Protein AF-A0A933QZ10-F1 (afdb_monomer_lite)

Foldseek 3Di:
DDDCVVCPVVDDPVLVVCCVPCVVVLVCLCVVVDDDDDPVSVVLNCCNVVVDDDPDPSNVSVVVVVVVVVVVVVVVVVVVVVVVVVVVVVVVVVVVVVVVVVCCVPVVVVVVVVVVVLVVLQVVLVVVVVVCVVVVPDPPPPDDDQQQADPPPRDGDPPQADSNPRGHDRD

pLDDT: mean 82.07, std 13.73, range [42.19, 97.25]

Secondary structure (DSSP, 8-state):
---GGGGTTTS-HHHHHHHHHHHHHHHHHHTTSS---SHHHHHHHHHHHHT----SHHHHHHHHHHHHHHHHHHHHHHHHHHHHHHHHHHHHHHHHHHHHHHHHHHHHHHHHHHHHHHHHHHHHHHHHHHHHHHTT-----SSPPTTSB-TTT--B-BTTB-TTT--BS--

Radius of gyration: 43.16 Å; chains: 1; bounding box: 77×36×100 Å

Sequence (171 aa):
MRDLSEFDLYLSEEGQQFLARWSIKLVGLYHGSMAPKGANEKHFVDVFNKGEEPQGKSEIFWFNIIAINQLIEKCASLEAAIENELAVKKGLVGRINNLEREITMRVHPLEEEVKKLKNTLQGCWAKIDKYEKELGVENPASGSKPGDTCPICKGTGGMGNCSRCDGKGYL

Structure (mmCIF, N/CA/C/O backbone):
data_AF-A0A933QZ10-F1
#
_entry.id   AF-A0A933QZ10-F1
#
loop_
_atom_site.group_PDB
_atom_site.id
_atom_site.type_symbol
_atom_site.label_atom_id
_atom_site.label_alt_id
_atom_site.label_comp_id
_atom_site.label_asym_id
_atom_site.label_entity_id
_atom_site.label_seq_id
_atom_site.pdbx_PDB_ins_code
_atom_site.Cartn_x
_atom_site.Cartn_y
_atom_site.Cartn_z
_atom_site.occupancy
_atom_site.B_iso_or_equiv
_atom_site.auth_seq_id
_atom_site.auth_comp_id
_atom_site.auth_asym_id
_atom_site.auth_atom_id
_atom_site.pdbx_PDB_model_num
ATOM 1 N N . MET A 1 1 ? -17.921 -11.981 23.558 1.00 46.47 1 MET A N 1
ATOM 2 C CA . MET A 1 1 ? -17.623 -10.845 24.453 1.00 46.47 1 MET A CA 1
ATOM 3 C C . MET A 1 1 ? -16.112 -10.685 24.404 1.00 46.47 1 MET A C 1
ATOM 5 O O . MET A 1 1 ? -15.450 -11.682 24.666 1.00 46.47 1 MET A O 1
ATOM 9 N N . ARG A 1 2 ? -15.583 -9.552 23.908 1.00 53.75 2 ARG A N 1
ATOM 10 C CA . ARG A 1 2 ? -14.125 -9.315 23.889 1.00 53.75 2 ARG A CA 1
ATOM 11 C C . ARG A 1 2 ? -13.600 -9.322 25.324 1.00 53.75 2 ARG A C 1
ATOM 13 O O . ARG A 1 2 ? -14.342 -8.951 26.234 1.00 53.75 2 ARG A O 1
ATOM 20 N N . ASP A 1 3 ? -12.369 -9.785 25.499 1.00 60.56 3 ASP A N 1
ATOM 21 C CA . ASP A 1 3 ? -11.703 -9.748 26.793 1.00 60.56 3 ASP A CA 1
ATOM 22 C C . ASP A 1 3 ? -11.517 -8.284 27.212 1.00 60.56 3 ASP A C 1
ATOM 24 O O . ASP A 1 3 ? -10.974 -7.475 26.463 1.00 60.56 3 ASP A O 1
ATOM 28 N N . LEU A 1 4 ? -12.034 -7.928 28.386 1.00 60.47 4 LEU A N 1
ATOM 29 C CA . LEU A 1 4 ? -11.926 -6.570 28.908 1.00 60.47 4 LEU A CA 1
ATOM 30 C C . LEU A 1 4 ? -10.528 -6.287 29.489 1.00 60.47 4 LEU A C 1
ATOM 32 O O . LEU A 1 4 ? -10.245 -5.137 29.813 1.00 60.47 4 LEU A O 1
ATOM 36 N N . SER A 1 5 ? -9.650 -7.294 29.576 1.00 63.19 5 SER A N 1
ATOM 37 C CA . SER A 1 5 ? -8.247 -7.127 29.982 1.00 63.19 5 SER A CA 1
ATOM 38 C C . SER A 1 5 ? -7.442 -6.237 29.022 1.00 63.19 5 SER A C 1
ATOM 40 O O . SER A 1 5 ? -6.509 -5.555 29.438 1.00 63.19 5 SER A O 1
ATOM 42 N N . GLU A 1 6 ? -7.840 -6.147 27.746 1.00 63.28 6 GLU A N 1
ATOM 43 C CA . GLU A 1 6 ? -7.193 -5.274 26.751 1.00 63.28 6 GLU A CA 1
ATOM 44 C C . GLU A 1 6 ? -7.347 -3.777 27.084 1.00 63.28 6 GLU A C 1
ATOM 46 O O . GLU A 1 6 ? -6.581 -2.948 26.593 1.00 63.28 6 GLU A O 1
ATOM 51 N N . PHE A 1 7 ? -8.300 -3.417 27.953 1.00 62.88 7 PHE A N 1
ATOM 52 C CA . PHE A 1 7 ? -8.521 -2.039 28.402 1.00 62.88 7 PHE A CA 1
ATOM 53 C C . PHE A 1 7 ? -7.625 -1.629 29.562 1.00 62.88 7 PHE A C 1
ATOM 55 O O . PHE A 1 7 ? -7.505 -0.431 29.823 1.00 62.88 7 PHE A O 1
ATOM 62 N N . ASP A 1 8 ? -6.986 -2.582 30.246 1.00 64.88 8 ASP A N 1
ATOM 63 C CA . ASP A 1 8 ? -6.183 -2.289 31.432 1.00 64.88 8 ASP A CA 1
ATOM 64 C C . ASP A 1 8 ? -5.032 -1.330 31.096 1.00 64.88 8 ASP A C 1
ATOM 66 O O . ASP A 1 8 ? -4.704 -0.451 31.886 1.00 64.88 8 ASP A O 1
ATOM 70 N N . LEU A 1 9 ? -4.482 -1.393 29.880 1.00 65.62 9 LEU A N 1
ATOM 71 C CA . LEU A 1 9 ? -3.428 -0.477 29.425 1.00 65.62 9 LEU A CA 1
ATOM 72 C C . LEU A 1 9 ? -3.916 0.955 29.138 1.00 65.62 9 LEU A C 1
ATOM 74 O O . LEU A 1 9 ? -3.095 1.867 29.045 1.00 65.62 9 LEU A O 1
ATOM 78 N N . TYR A 1 10 ? -5.226 1.163 28.983 1.00 66.69 10 TYR A N 1
ATOM 79 C CA . TYR A 1 10 ? -5.819 2.427 28.526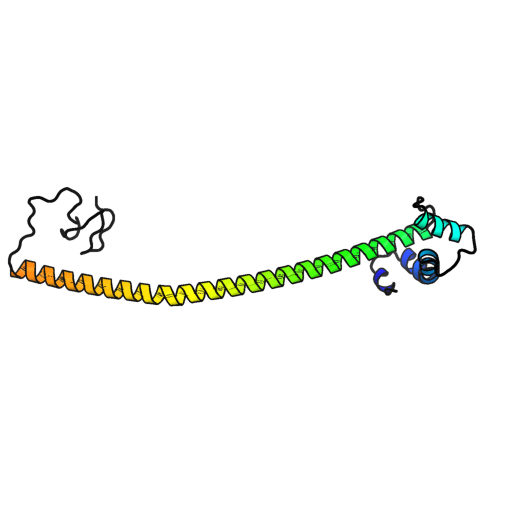 1.00 66.69 10 TYR A CA 1
ATOM 80 C C . TYR A 1 10 ? -6.683 3.121 29.585 1.00 66.69 10 TYR A C 1
ATOM 82 O O . TYR A 1 10 ? -7.175 4.227 29.354 1.00 66.69 10 TYR A O 1
ATOM 90 N N . LEU A 1 11 ? -6.873 2.489 30.743 1.00 68.75 11 LEU A N 1
ATOM 91 C CA . LEU A 1 11 ? -7.663 3.015 31.851 1.00 68.75 11 LEU A CA 1
ATOM 92 C C . LEU A 1 11 ? -6.768 3.456 33.008 1.00 68.75 11 LEU A C 1
ATOM 94 O O . LEU A 1 11 ? -5.710 2.885 33.256 1.00 68.75 11 LEU A O 1
ATOM 98 N N . SER A 1 12 ? -7.223 4.464 33.756 1.00 78.12 12 SER A N 1
ATOM 99 C CA . SER A 1 12 ? -6.632 4.776 35.059 1.00 78.12 12 SER A CA 1
ATOM 100 C C . SER A 1 12 ? -6.826 3.604 36.026 1.00 78.12 12 SER A C 1
ATOM 102 O O . SER A 1 12 ? -7.738 2.793 35.855 1.00 78.12 12 SER A O 1
ATOM 104 N N . GLU A 1 13 ? -6.024 3.547 37.090 1.00 81.31 13 GLU A N 1
ATOM 105 C CA . GLU A 1 13 ? -6.155 2.533 38.149 1.00 81.31 13 GLU A CA 1
ATOM 106 C C . GLU A 1 13 ? -7.584 2.488 38.732 1.00 81.31 13 GLU A C 1
ATOM 108 O O . GLU A 1 13 ? -8.157 1.423 38.958 1.00 81.31 13 GLU A O 1
ATOM 113 N N . GLU A 1 14 ? -8.218 3.652 38.878 1.00 79.62 14 GLU A N 1
ATOM 114 C CA . GLU A 1 14 ? -9.619 3.780 39.294 1.00 79.62 14 GLU A CA 1
ATOM 115 C C . GLU A 1 14 ? -10.592 3.157 38.280 1.00 79.62 14 GLU A C 1
ATOM 117 O O . GLU A 1 14 ? -11.572 2.521 38.672 1.00 79.62 14 GLU A O 1
ATOM 122 N N . GLY A 1 15 ? -10.324 3.309 36.979 1.00 77.19 15 GLY A N 1
ATOM 123 C CA . GLY A 1 15 ? -11.104 2.695 35.904 1.00 77.19 15 GLY A CA 1
ATOM 124 C C . GLY A 1 15 ? -10.947 1.175 35.853 1.00 77.19 15 GLY A C 1
ATOM 125 O O . GLY A 1 15 ? -11.944 0.467 35.698 1.00 77.19 15 GLY A O 1
ATOM 126 N N . GLN A 1 16 ? -9.731 0.666 36.065 1.00 79.75 16 GLN A N 1
ATOM 127 C CA . GLN A 1 16 ? -9.460 -0.773 36.166 1.00 79.75 16 GLN A CA 1
ATOM 128 C C . GLN A 1 16 ? -10.212 -1.394 37.350 1.00 79.75 16 GLN A C 1
ATOM 130 O O . GLN A 1 16 ? -10.957 -2.362 37.190 1.00 79.75 16 GLN A O 1
ATOM 135 N N . GLN A 1 17 ? -10.095 -0.797 38.541 1.00 83.81 17 GLN A N 1
ATOM 136 C CA . GLN A 1 17 ? -10.802 -1.262 39.739 1.00 83.81 17 GLN A CA 1
ATOM 137 C C . GLN A 1 17 ? -12.324 -1.200 39.565 1.00 83.81 17 GLN A C 1
ATOM 139 O O . GLN A 1 17 ? -13.052 -2.098 40.003 1.00 83.81 17 GLN A O 1
ATOM 144 N N . PHE A 1 18 ? -12.820 -0.149 38.907 1.00 83.31 18 PHE A N 1
ATOM 145 C CA . PHE A 1 18 ? -14.233 -0.014 38.588 1.00 83.31 18 PHE A CA 1
ATOM 146 C C . PHE A 1 18 ? -14.710 -1.146 37.672 1.00 83.31 18 PHE A C 1
ATOM 148 O O . PHE A 1 18 ? -15.731 -1.778 37.964 1.00 83.31 18 PHE A O 1
ATOM 155 N N . LEU A 1 19 ? -13.965 -1.457 36.609 1.00 79.69 19 LEU A N 1
ATOM 156 C CA . LEU A 1 19 ? -14.334 -2.531 35.694 1.00 79.69 19 LEU A CA 1
ATOM 157 C C . LEU A 1 19 ? -14.238 -3.912 36.316 1.00 79.69 19 LEU A C 1
ATOM 159 O O . LEU A 1 19 ? -15.161 -4.707 36.141 1.00 79.69 19 LEU A O 1
ATOM 163 N N . ALA A 1 20 ? -13.194 -4.188 37.092 1.00 84.06 20 ALA A N 1
ATOM 164 C CA . ALA A 1 20 ? -13.069 -5.453 37.808 1.00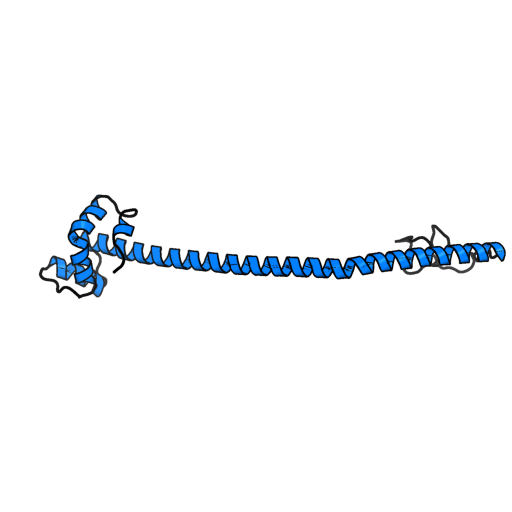 84.06 20 ALA A CA 1
ATOM 165 C C . ALA A 1 20 ? -14.306 -5.730 38.679 1.00 84.06 20 ALA A C 1
ATOM 167 O O . ALA A 1 20 ? -14.753 -6.869 38.811 1.00 84.06 20 ALA A O 1
ATOM 168 N N . ARG A 1 21 ? -14.905 -4.671 39.238 1.00 87.00 21 ARG A N 1
ATOM 169 C CA . ARG A 1 21 ? -16.068 -4.776 40.119 1.00 87.00 21 ARG A CA 1
ATOM 170 C C . ARG A 1 21 ? -17.412 -4.780 39.393 1.00 87.00 21 ARG A C 1
ATOM 172 O O . ARG A 1 21 ? -18.341 -5.436 39.862 1.00 87.00 21 ARG A O 1
ATOM 179 N N . TRP A 1 22 ? -17.550 -4.030 38.301 1.00 86.69 22 TRP A N 1
ATOM 180 C CA . TRP A 1 22 ? -18.863 -3.734 37.712 1.00 86.69 22 TRP A CA 1
ATOM 181 C C . TRP A 1 22 ? -19.031 -4.162 36.252 1.00 86.69 22 TRP A C 1
ATOM 183 O O . TRP A 1 22 ? -20.167 -4.170 35.777 1.00 86.69 22 TRP A O 1
ATOM 193 N N . SER A 1 23 ? -17.962 -4.565 35.557 1.00 82.81 23 SER A N 1
ATOM 194 C CA . SER A 1 23 ? -17.966 -4.870 34.115 1.00 82.81 23 SER A CA 1
ATOM 195 C C . SER A 1 23 ? -19.106 -5.792 33.692 1.00 82.81 23 SER A C 1
ATOM 197 O O . SER A 1 23 ? -19.945 -5.391 32.896 1.00 82.81 23 SER A O 1
ATOM 199 N N . ILE A 1 24 ? -19.206 -6.989 34.274 1.00 87.44 24 ILE A N 1
ATOM 200 C CA . ILE A 1 24 ? -20.222 -7.994 33.911 1.00 87.44 24 ILE A CA 1
ATOM 201 C C . ILE A 1 24 ? -21.642 -7.426 34.026 1.00 87.44 24 ILE A C 1
ATOM 203 O O . ILE A 1 24 ? -22.499 -7.673 33.176 1.00 87.44 24 ILE A O 1
ATOM 207 N N . LYS A 1 25 ? -21.897 -6.638 35.073 1.00 90.56 25 LYS A N 1
ATOM 208 C CA . LYS A 1 25 ? -23.207 -6.035 35.312 1.00 90.56 25 LYS A CA 1
ATOM 209 C C . LYS A 1 25 ? -23.510 -4.938 34.295 1.00 90.56 25 LYS A C 1
ATOM 211 O O . LYS A 1 25 ? -24.605 -4.928 33.744 1.00 90.56 25 LYS A O 1
ATOM 216 N N . LEU A 1 26 ? -22.558 -4.043 34.040 1.00 89.81 26 LEU A N 1
ATOM 217 C CA . LEU A 1 26 ? -22.730 -2.945 33.084 1.00 89.81 26 LEU A CA 1
ATOM 218 C C . LEU A 1 26 ? -22.886 -3.464 31.653 1.00 89.81 26 LEU A C 1
ATOM 220 O O . LEU A 1 26 ? -23.797 -3.026 30.960 1.00 89.81 26 LEU A O 1
ATOM 224 N N . VAL A 1 27 ? -22.097 -4.471 31.261 1.00 90.19 27 VAL A N 1
ATOM 225 C CA . VAL A 1 27 ? -22.260 -5.212 29.999 1.00 90.19 27 VAL A CA 1
ATOM 226 C C . VAL A 1 27 ? -23.682 -5.766 29.892 1.00 90.19 27 VAL A C 1
ATOM 228 O O . VAL A 1 27 ? -24.345 -5.600 28.869 1.00 90.19 27 VAL A O 1
ATOM 231 N N . GLY A 1 28 ? -24.160 -6.427 30.952 1.00 90.75 28 GLY A N 1
ATOM 232 C CA . GLY A 1 28 ? -25.481 -7.043 30.962 1.00 90.75 28 GLY A CA 1
ATOM 233 C C . GLY A 1 28 ? -26.621 -6.032 30.857 1.00 90.75 28 GLY A C 1
ATOM 234 O O . GLY A 1 28 ? -27.574 -6.256 30.114 1.00 90.75 28 GLY A O 1
ATOM 235 N N . LEU A 1 29 ? -26.507 -4.905 31.562 1.00 92.81 29 LEU A N 1
ATOM 236 C CA . LEU A 1 29 ? -27.467 -3.803 31.483 1.00 92.81 29 LEU A CA 1
ATOM 237 C C . LEU A 1 29 ? -27.454 -3.150 30.095 1.00 92.81 29 LEU A C 1
ATOM 239 O O . LEU A 1 29 ? -28.515 -2.940 29.516 1.00 92.81 29 LEU A O 1
ATOM 243 N N . TYR A 1 30 ? -26.270 -2.886 29.540 1.00 90.62 30 TYR A N 1
ATOM 244 C CA . TYR A 1 30 ? -26.106 -2.246 28.234 1.00 90.62 30 TYR A CA 1
ATOM 245 C C . TYR A 1 30 ? -26.653 -3.099 27.083 1.00 90.62 30 TYR A C 1
ATOM 247 O O . TYR A 1 30 ? -27.343 -2.591 26.206 1.00 90.62 30 TYR A O 1
ATOM 255 N N . HIS A 1 31 ? -26.399 -4.410 27.096 1.00 90.00 31 HIS A N 1
ATOM 256 C CA . HIS A 1 31 ? -26.919 -5.324 26.073 1.00 90.00 31 HIS A CA 1
ATOM 257 C C . HIS A 1 31 ? -28.346 -5.821 26.348 1.00 90.00 31 HIS A C 1
ATOM 259 O O . HIS A 1 31 ? -28.873 -6.615 25.570 1.00 90.00 31 HIS A O 1
ATOM 265 N N . GLY A 1 32 ? -28.965 -5.409 27.458 1.00 90.44 32 GLY A N 1
ATOM 266 C CA . GLY A 1 32 ? -30.310 -5.841 27.841 1.00 90.44 32 GLY A CA 1
ATOM 267 C C . GLY A 1 32 ? -30.416 -7.308 28.273 1.00 90.44 32 GLY A C 1
ATOM 268 O O . GLY A 1 32 ? -31.524 -7.818 28.429 1.00 90.44 32 GLY A O 1
ATOM 269 N N . SER A 1 33 ? -29.295 -8.001 28.503 1.00 92.25 33 SER A N 1
ATOM 270 C CA . SER A 1 33 ? -29.297 -9.360 29.068 1.00 92.25 33 SER A CA 1
ATOM 271 C C . SER A 1 33 ? -29.536 -9.370 30.582 1.00 92.25 33 SER A C 1
ATOM 273 O O . SER A 1 33 ? -29.803 -10.421 31.166 1.00 92.25 33 SER A O 1
ATOM 275 N N . MET A 1 34 ? -29.490 -8.198 31.221 1.00 92.94 34 MET A N 1
ATOM 276 C CA . MET A 1 34 ? -29.860 -7.979 32.614 1.00 92.94 34 MET A CA 1
ATOM 277 C C . MET A 1 34 ? -30.882 -6.842 32.716 1.00 92.94 34 MET A C 1
ATOM 279 O O . MET A 1 34 ? -30.667 -5.757 32.186 1.00 92.94 34 MET A O 1
ATOM 283 N N . ALA A 1 35 ? -31.986 -7.075 33.429 1.00 92.56 35 ALA A N 1
ATOM 284 C CA . ALA A 1 35 ? -32.985 -6.040 33.685 1.00 92.56 35 ALA A CA 1
ATOM 285 C C . ALA A 1 35 ? -32.527 -5.088 34.810 1.00 92.56 35 ALA A C 1
ATOM 287 O O . ALA A 1 35 ? -32.023 -5.573 35.832 1.00 92.56 35 ALA A O 1
ATOM 288 N N . PRO A 1 36 ? -32.741 -3.764 34.678 1.00 93.50 36 PRO A N 1
ATOM 289 C CA . PRO A 1 36 ? -32.369 -2.800 35.706 1.00 93.50 36 PRO A CA 1
ATOM 290 C C . PRO A 1 36 ? -33.271 -2.935 36.941 1.00 93.50 36 PRO A C 1
ATOM 292 O O . PRO A 1 36 ? -34.499 -2.862 36.856 1.00 93.50 36 PRO A O 1
ATOM 295 N N . LYS A 1 37 ? -32.658 -3.107 38.113 1.00 92.62 37 LYS A N 1
ATOM 296 C CA . LYS A 1 37 ? -33.336 -3.359 39.397 1.00 92.62 37 LYS A CA 1
ATOM 297 C C . LYS A 1 37 ? -33.539 -2.102 40.242 1.00 92.62 37 LYS A C 1
ATOM 299 O O . LYS A 1 37 ? -34.421 -2.084 41.095 1.00 92.62 37 LYS A O 1
ATOM 304 N N . GLY A 1 38 ? -32.743 -1.057 40.020 1.00 91.25 38 GLY A N 1
ATOM 305 C CA . GLY A 1 38 ? -32.764 0.179 40.811 1.00 91.25 38 GLY A CA 1
ATOM 306 C C . GLY A 1 38 ? -32.744 1.445 39.958 1.00 91.25 38 GLY A C 1
ATOM 307 O O . GLY A 1 38 ? -32.519 1.383 38.752 1.00 91.25 38 GLY A O 1
ATOM 308 N N . ALA A 1 39 ? -32.956 2.601 40.595 1.00 89.88 39 ALA A N 1
ATOM 309 C CA . ALA A 1 39 ? -32.988 3.903 39.919 1.00 89.88 39 ALA A CA 1
ATOM 310 C C . ALA A 1 39 ? -31.691 4.197 39.145 1.00 89.88 39 ALA A C 1
ATOM 312 O O . ALA A 1 39 ? -31.754 4.582 37.985 1.00 89.88 39 ALA A O 1
ATOM 313 N N . ASN A 1 40 ? -30.530 3.914 39.743 1.00 88.88 40 ASN A N 1
ATOM 314 C CA . ASN A 1 40 ? -29.233 4.140 39.097 1.00 88.88 40 ASN A CA 1
ATOM 315 C C . ASN A 1 40 ? -29.028 3.242 37.867 1.00 88.88 40 ASN A C 1
ATOM 317 O O . ASN A 1 40 ? -28.479 3.682 36.870 1.00 88.88 40 ASN A O 1
ATOM 321 N N . GLU A 1 41 ? -29.486 1.987 37.915 1.00 92.06 41 GLU A N 1
ATOM 322 C CA . GLU A 1 41 ? -29.381 1.072 36.769 1.00 92.06 41 GLU A CA 1
ATOM 323 C C . GLU A 1 41 ? -30.335 1.472 35.645 1.00 92.06 41 GLU A C 1
ATOM 325 O O . GLU A 1 41 ? -29.980 1.368 34.477 1.00 92.06 41 GLU A O 1
ATOM 330 N N . LYS A 1 42 ? -31.536 1.952 35.995 1.00 91.25 42 LYS A N 1
ATOM 331 C CA . LYS A 1 42 ? -32.474 2.510 35.016 1.00 91.25 42 LYS A CA 1
ATOM 332 C C . LYS A 1 42 ? -31.895 3.754 34.356 1.00 91.25 42 LYS A C 1
ATOM 334 O O . LYS A 1 42 ? -31.961 3.845 33.141 1.00 91.25 42 LYS A O 1
ATOM 339 N N . HIS A 1 43 ? -31.291 4.652 35.134 1.00 91.19 43 HIS A N 1
ATOM 340 C CA . HIS A 1 43 ? -30.635 5.843 34.599 1.00 91.19 43 HIS A CA 1
ATOM 341 C C . HIS A 1 43 ? -29.480 5.479 33.660 1.00 91.19 43 HIS A C 1
ATOM 343 O O . HIS A 1 43 ? -29.452 5.966 32.539 1.00 91.19 43 HIS A O 1
ATOM 349 N N . PHE A 1 44 ? -28.603 4.552 34.060 1.00 92.25 44 PHE A N 1
ATOM 350 C CA . PHE A 1 44 ? -27.534 4.050 33.194 1.00 92.25 44 PHE A CA 1
ATOM 351 C C . PHE A 1 44 ? -28.081 3.550 31.850 1.00 92.25 44 PHE A C 1
ATOM 353 O O . PHE A 1 44 ? -27.607 3.959 30.797 1.00 92.25 44 PHE A O 1
ATOM 360 N N . VAL A 1 45 ? -29.109 2.695 31.872 1.00 92.69 45 VAL A N 1
ATOM 361 C CA . VAL A 1 45 ? -29.734 2.166 30.647 1.00 92.69 45 VAL A CA 1
ATOM 362 C C . VAL A 1 45 ? -30.385 3.282 29.821 1.00 92.69 45 VAL A C 1
ATOM 364 O O . VAL A 1 45 ? -30.248 3.304 28.598 1.00 92.69 45 VAL A O 1
ATOM 367 N N . ASP A 1 46 ? -31.069 4.219 30.474 1.00 91.12 46 ASP A N 1
ATOM 368 C CA . ASP A 1 46 ? -31.726 5.354 29.827 1.00 91.12 46 ASP A CA 1
ATOM 369 C C . ASP A 1 46 ? -30.725 6.284 29.133 1.00 91.12 46 ASP A C 1
ATOM 371 O O . ASP A 1 46 ? -30.986 6.696 28.006 1.00 91.12 46 ASP A O 1
ATOM 375 N N . VAL A 1 47 ? -29.554 6.532 29.727 1.00 92.69 47 VAL A N 1
ATOM 376 C CA . VAL A 1 47 ? -28.482 7.336 29.120 1.00 92.69 47 VAL A CA 1
ATOM 377 C C . VAL A 1 47 ? -28.077 6.790 27.751 1.00 92.69 47 VAL A C 1
ATOM 379 O O . VAL A 1 47 ? -28.026 7.544 26.780 1.00 92.69 47 VAL A O 1
ATOM 382 N N . PHE A 1 48 ? -27.886 5.475 27.625 1.00 88.75 48 PHE A N 1
ATOM 383 C CA . PHE A 1 48 ? -27.495 4.865 26.349 1.00 88.75 48 PHE A CA 1
ATOM 384 C C . PHE A 1 48 ? -28.660 4.666 25.372 1.00 88.75 48 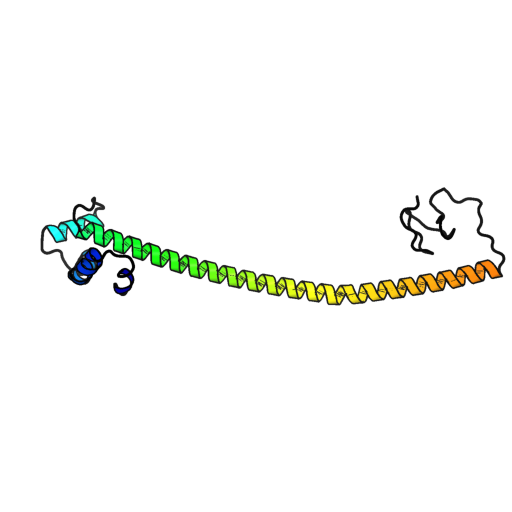PHE A C 1
ATOM 386 O O . PHE A 1 48 ? -28.443 4.708 24.163 1.00 88.75 48 PHE A O 1
ATOM 393 N N . ASN A 1 49 ? -29.888 4.480 25.862 1.00 88.94 49 ASN A N 1
ATOM 394 C CA . ASN A 1 49 ? -31.057 4.274 25.000 1.00 88.94 49 ASN A CA 1
ATOM 395 C C . ASN A 1 49 ? -31.665 5.580 24.477 1.00 88.94 49 ASN A C 1
ATOM 397 O O . ASN A 1 49 ? -32.182 5.617 23.362 1.00 88.94 49 ASN A O 1
ATOM 401 N N . LYS A 1 50 ? -31.653 6.635 25.295 1.00 88.56 50 LYS A N 1
ATOM 402 C CA . LYS A 1 50 ? -32.291 7.927 25.004 1.00 88.56 50 LYS A CA 1
ATOM 403 C C . LYS A 1 50 ? -31.285 9.004 24.603 1.00 88.56 50 LYS A C 1
ATOM 405 O O . LYS A 1 50 ? -31.703 10.073 24.170 1.00 88.56 50 LYS A O 1
ATOM 410 N N . GLY A 1 51 ? -29.984 8.729 24.728 1.00 83.44 51 GLY A N 1
ATOM 411 C CA . GLY A 1 51 ? -28.928 9.697 24.439 1.00 83.44 51 GLY A CA 1
ATOM 412 C C . GLY A 1 51 ? -28.889 10.846 25.446 1.00 83.44 51 GLY A C 1
ATOM 413 O O . GLY A 1 51 ? -28.606 11.979 25.065 1.00 83.44 51 GLY A O 1
ATOM 414 N N . GLU A 1 52 ? -29.226 10.574 26.710 1.00 86.62 52 GLU A N 1
ATOM 415 C CA . GLU A 1 52 ? -29.108 11.567 27.781 1.00 86.62 52 GLU A CA 1
ATOM 416 C C . GLU A 1 52 ? -27.632 11.805 28.131 1.00 86.62 52 GLU A C 1
ATOM 418 O O . GLU A 1 52 ? -26.764 10.966 27.885 1.00 86.62 52 GLU A O 1
ATOM 423 N N . GLU A 1 53 ? -27.332 12.968 28.706 1.00 81.94 53 GLU A N 1
ATOM 424 C CA . GLU A 1 53 ? -25.969 13.287 29.119 1.00 81.94 53 GLU A CA 1
ATOM 425 C C . GLU A 1 53 ? -25.559 12.413 30.320 1.00 81.94 53 GLU A C 1
ATOM 427 O O . GLU A 1 53 ? -26.318 12.312 31.289 1.00 81.94 53 GLU A O 1
ATOM 432 N N . PRO A 1 54 ? -24.377 11.769 30.293 1.00 87.12 54 PRO A N 1
ATOM 433 C CA . PRO A 1 54 ? -23.918 10.938 31.397 1.00 87.12 54 PRO A CA 1
ATOM 434 C C . PRO A 1 54 ? -23.649 11.787 32.645 1.00 87.12 54 PRO A C 1
ATOM 436 O O . PRO A 1 54 ? -22.726 12.597 32.669 1.00 87.12 54 PRO A O 1
ATOM 439 N N . GLN A 1 55 ? -24.428 11.573 33.708 1.00 85.31 55 GLN A N 1
ATOM 440 C CA . GLN A 1 55 ? -24.270 12.303 34.976 1.00 85.31 55 GLN A CA 1
ATOM 441 C C . GLN A 1 55 ? -23.481 11.521 36.034 1.00 85.31 55 GLN A C 1
ATOM 443 O O . GLN A 1 55 ? -22.973 12.105 36.994 1.00 85.31 55 GLN A O 1
ATOM 448 N N . GLY A 1 56 ? -23.375 10.199 35.887 1.00 85.25 56 GLY A N 1
ATOM 449 C CA . GLY A 1 56 ? -22.690 9.329 36.832 1.00 85.25 56 GLY A CA 1
ATOM 450 C C . GLY A 1 56 ? -21.362 8.780 36.309 1.00 85.25 56 GLY A C 1
ATOM 451 O O . GLY A 1 56 ? -21.043 8.787 35.119 1.00 85.25 56 GLY A O 1
ATOM 452 N N . LYS A 1 57 ? -20.552 8.270 37.245 1.00 85.00 57 LYS A N 1
ATOM 453 C CA . LYS A 1 57 ? -19.256 7.652 36.925 1.00 85.00 57 LYS A CA 1
ATOM 454 C C . LYS A 1 57 ? -19.416 6.418 36.033 1.00 85.00 57 LYS A C 1
ATOM 456 O O . LYS A 1 57 ? -18.577 6.189 35.170 1.00 85.00 57 LYS A O 1
ATOM 461 N N . SER A 1 58 ? -20.474 5.631 36.239 1.00 86.75 58 SER A N 1
ATOM 462 C CA . SER A 1 58 ? -20.711 4.389 35.497 1.00 86.75 58 SER A CA 1
ATOM 463 C C . SER A 1 58 ? -20.908 4.643 34.010 1.00 86.75 58 SER A C 1
ATOM 465 O O . SER A 1 58 ? -20.338 3.934 33.187 1.00 86.75 58 SER A O 1
ATOM 467 N N . GLU A 1 59 ? -21.688 5.665 33.676 1.00 88.56 59 GLU A N 1
ATOM 468 C CA . GLU A 1 59 ? -21.989 6.053 32.308 1.00 88.56 59 GLU A CA 1
ATOM 469 C C . GLU A 1 59 ? -20.727 6.577 31.620 1.00 88.56 59 GLU A C 1
ATOM 471 O O . GLU A 1 59 ? -20.395 6.114 30.533 1.00 88.56 59 GLU A O 1
ATOM 476 N N . ILE A 1 60 ? -19.967 7.459 32.280 1.00 86.31 60 ILE A N 1
ATOM 477 C CA . ILE A 1 60 ? -18.703 7.999 31.749 1.00 86.31 60 ILE A CA 1
ATOM 478 C C . ILE A 1 60 ? -17.697 6.871 31.478 1.00 86.31 60 ILE A C 1
ATOM 480 O O . ILE A 1 60 ? -17.140 6.790 30.381 1.00 86.31 60 ILE A O 1
ATOM 484 N N . PHE A 1 61 ? -17.478 5.967 32.440 1.00 83.75 61 PHE A N 1
ATOM 485 C CA . PHE A 1 61 ? -16.571 4.836 32.232 1.00 83.75 61 PHE A CA 1
ATOM 486 C C . PHE A 1 61 ? -17.033 3.944 31.079 1.00 83.75 61 PHE A C 1
ATOM 488 O O . PHE A 1 61 ? -16.214 3.524 30.263 1.00 83.75 61 PHE A O 1
ATOM 495 N N . TRP A 1 62 ? -18.337 3.688 30.973 1.00 86.94 62 TRP A N 1
ATOM 496 C CA . TRP A 1 62 ? -18.881 2.858 29.905 1.00 86.94 62 TRP A CA 1
ATOM 497 C C . TRP A 1 62 ? -18.776 3.517 28.521 1.00 86.94 62 TRP A C 1
ATOM 499 O O . TRP A 1 62 ? -18.387 2.85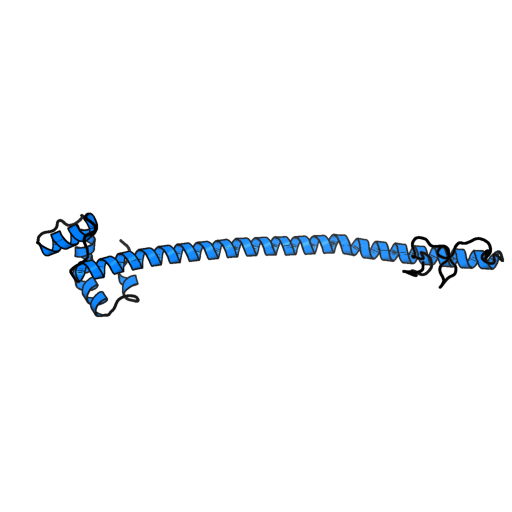2 27.562 1.00 86.94 62 TRP A O 1
ATOM 509 N N . PHE A 1 63 ? -19.005 4.831 28.416 1.00 86.00 63 PHE A N 1
ATOM 510 C CA . PHE A 1 63 ? -18.750 5.598 27.191 1.00 86.00 63 PHE A CA 1
ATOM 511 C C . PHE A 1 63 ? -17.292 5.490 26.744 1.00 86.00 63 PHE A C 1
ATOM 513 O O . PHE A 1 63 ? -17.032 5.226 25.569 1.00 86.00 63 PHE A O 1
ATOM 520 N N . ASN A 1 64 ? -16.344 5.634 27.673 1.00 84.06 64 ASN A N 1
ATOM 521 C CA . ASN A 1 64 ? -14.921 5.514 27.361 1.00 84.06 64 ASN A CA 1
ATOM 522 C C . ASN A 1 64 ? -14.573 4.120 26.826 1.00 84.06 64 ASN A C 1
ATOM 524 O O . ASN A 1 64 ? -13.818 4.006 25.866 1.00 84.06 64 ASN A O 1
ATOM 528 N N . ILE A 1 65 ? -15.160 3.062 27.386 1.00 82.94 65 ILE A N 1
ATOM 529 C CA . ILE A 1 65 ? -14.948 1.686 26.913 1.00 82.94 65 ILE A CA 1
ATOM 530 C C . ILE A 1 65 ? -15.493 1.493 25.498 1.00 82.94 65 ILE A C 1
ATOM 532 O O . ILE A 1 65 ? -14.819 0.899 24.657 1.00 82.94 65 ILE A O 1
ATOM 536 N N . ILE A 1 66 ? -16.694 2.005 25.210 1.00 84.75 66 ILE A N 1
ATOM 537 C CA . ILE A 1 66 ? -17.270 1.955 23.858 1.00 84.75 66 ILE A CA 1
ATOM 538 C C . ILE A 1 66 ? -16.364 2.707 22.874 1.00 84.75 66 ILE A C 1
ATOM 540 O O . ILE A 1 66 ? -16.046 2.178 21.810 1.00 84.75 66 ILE A O 1
ATOM 544 N N . ALA A 1 67 ? -15.907 3.906 23.241 1.00 85.56 67 ALA A N 1
ATOM 545 C CA . ALA A 1 67 ? -15.029 4.714 22.402 1.00 85.56 67 ALA A CA 1
ATOM 546 C C . ALA A 1 67 ? -13.684 4.019 22.134 1.00 85.56 67 ALA A C 1
ATOM 548 O O . ALA A 1 67 ? -13.249 3.941 20.987 1.00 85.56 67 ALA A O 1
ATOM 549 N N . ILE A 1 68 ? -13.047 3.458 23.167 1.00 84.12 68 ILE A N 1
ATOM 550 C CA . ILE A 1 68 ? -11.790 2.711 23.028 1.00 84.12 68 ILE A CA 1
ATOM 551 C C . ILE A 1 68 ? -11.991 1.478 22.133 1.00 84.12 68 ILE A C 1
ATOM 553 O O . ILE A 1 68 ? -11.186 1.258 21.234 1.00 84.12 68 ILE A O 1
ATOM 557 N N . ASN A 1 69 ? -13.087 0.725 22.293 1.00 83.69 69 ASN A N 1
ATOM 558 C CA . ASN A 1 69 ? -13.419 -0.401 21.407 1.00 83.69 69 ASN A CA 1
ATOM 559 C C . ASN A 1 69 ? -13.482 0.018 19.934 1.00 83.69 69 ASN A C 1
ATOM 561 O O . ASN A 1 69 ? -12.855 -0.611 19.081 1.00 83.69 69 ASN A O 1
ATOM 565 N N . GLN A 1 70 ? -14.214 1.095 19.645 1.00 86.94 70 GLN A N 1
ATOM 566 C CA . GLN A 1 70 ? -14.356 1.619 18.286 1.00 86.94 70 GLN A CA 1
ATOM 567 C C . GLN A 1 70 ? -13.012 2.086 17.713 1.00 86.94 70 GLN A C 1
ATOM 569 O O . GLN A 1 70 ? -12.740 1.892 16.528 1.00 86.94 70 GLN A O 1
ATOM 574 N N . LEU A 1 71 ? -12.152 2.680 18.546 1.00 88.56 71 LEU A N 1
ATOM 575 C CA . LEU A 1 71 ? -10.805 3.075 18.141 1.00 88.56 71 LEU A CA 1
ATOM 576 C C . LEU A 1 71 ? -9.927 1.862 17.832 1.00 88.56 71 LEU A C 1
ATOM 578 O O . LEU A 1 71 ? -9.274 1.863 16.794 1.00 88.56 71 LEU A O 1
ATOM 582 N N . ILE A 1 72 ? -9.950 0.818 18.664 1.00 86.44 72 ILE A N 1
ATOM 583 C CA . ILE A 1 72 ? -9.201 -0.426 18.424 1.00 86.44 72 ILE A CA 1
ATOM 584 C C . ILE A 1 72 ? -9.640 -1.072 17.106 1.00 86.44 72 ILE A C 1
ATOM 586 O O . ILE A 1 72 ? -8.801 -1.438 16.286 1.00 86.44 72 ILE A O 1
ATOM 590 N N . GLU A 1 73 ? -10.948 -1.170 16.857 1.00 88.06 73 GLU A N 1
ATOM 591 C CA . GLU A 1 73 ? -11.478 -1.715 15.599 1.00 88.06 73 GLU A CA 1
ATOM 592 C C . GLU A 1 73 ? -11.041 -0.892 14.384 1.00 88.06 73 GLU A C 1
ATOM 594 O O . GLU A 1 73 ? -10.641 -1.448 13.358 1.00 88.06 73 GLU A O 1
ATOM 599 N N . LYS A 1 74 ? -11.060 0.438 14.508 1.00 91.88 74 LYS A N 1
ATOM 600 C CA . LYS A 1 74 ? -10.593 1.333 13.450 1.00 91.88 74 LYS A CA 1
ATOM 601 C C . LYS A 1 74 ? -9.089 1.196 13.210 1.00 91.88 74 LYS A C 1
ATOM 603 O O . LYS A 1 74 ? -8.678 1.183 12.053 1.00 91.88 74 LYS A O 1
ATOM 608 N N . CYS A 1 75 ? -8.283 1.068 14.263 1.00 91.62 75 CYS A N 1
ATOM 609 C CA . CYS A 1 75 ? -6.845 0.826 14.153 1.00 91.62 75 CYS A CA 1
ATOM 610 C C . CYS A 1 75 ? -6.562 -0.499 13.438 1.00 91.62 75 CYS A C 1
ATOM 612 O O . CYS A 1 75 ? -5.838 -0.491 12.449 1.00 91.62 75 CYS A O 1
ATOM 614 N N . ALA A 1 76 ? -7.219 -1.591 13.837 1.00 90.12 76 ALA A N 1
ATOM 615 C CA . ALA A 1 76 ? -7.070 -2.889 13.176 1.00 90.12 76 ALA A CA 1
ATOM 616 C C . ALA A 1 76 ? -7.465 -2.832 11.686 1.00 90.12 76 ALA A C 1
ATOM 618 O O . ALA A 1 76 ? -6.792 -3.398 10.825 1.00 90.12 76 ALA A O 1
ATOM 619 N N . SER A 1 77 ? -8.532 -2.095 11.350 1.00 93.81 77 SER A N 1
ATOM 620 C CA . SER A 1 77 ? -8.921 -1.875 9.953 1.00 93.81 77 SER A CA 1
ATOM 621 C C . SER A 1 77 ? -7.883 -1.067 9.167 1.00 93.81 77 SER A C 1
ATOM 623 O O . SER A 1 77 ? -7.692 -1.326 7.978 1.00 93.81 77 SER A O 1
ATOM 625 N N . LEU A 1 78 ? -7.245 -0.073 9.791 1.00 95.75 78 LEU A N 1
ATOM 626 C CA . LEU A 1 78 ? -6.196 0.729 9.159 1.00 95.75 78 LEU A CA 1
ATOM 627 C C . LEU A 1 78 ? -4.915 -0.085 8.957 1.00 95.75 78 LEU A C 1
ATOM 629 O O . LEU A 1 78 ? -4.300 0.019 7.900 1.00 95.75 78 LEU A O 1
ATOM 633 N N . GLU A 1 79 ? -4.543 -0.920 9.924 1.00 96.31 79 GLU A N 1
ATOM 634 C CA . GLU A 1 79 ? -3.408 -1.840 9.814 1.00 96.31 79 GLU A CA 1
ATOM 635 C C . GLU A 1 79 ? -3.596 -2.802 8.638 1.00 96.31 79 GLU A C 1
ATOM 637 O O . GLU A 1 79 ? -2.736 -2.868 7.759 1.00 96.31 79 GLU A O 1
ATOM 642 N N . ALA A 1 80 ? -4.765 -3.443 8.533 1.00 95.50 80 ALA A N 1
ATOM 643 C CA . ALA A 1 80 ? -5.088 -4.320 7.408 1.00 95.50 80 ALA A CA 1
ATOM 644 C C . ALA A 1 80 ? -5.043 -3.586 6.052 1.00 95.50 80 ALA A C 1
ATOM 646 O O . ALA A 1 80 ? -4.566 -4.131 5.052 1.00 95.50 80 ALA A O 1
ATOM 647 N N . ALA A 1 81 ? -5.505 -2.331 6.002 1.00 96.31 81 ALA A N 1
ATOM 648 C CA . ALA A 1 81 ? -5.423 -1.514 4.793 1.00 96.31 81 ALA A CA 1
ATOM 649 C C . ALA A 1 81 ? -3.965 -1.207 4.406 1.00 96.31 81 ALA A C 1
ATOM 651 O O . ALA A 1 81 ? -3.602 -1.323 3.235 1.00 96.31 81 ALA A O 1
ATOM 652 N N . ILE A 1 82 ? -3.113 -0.874 5.381 1.00 96.94 82 ILE A N 1
ATOM 653 C CA . ILE A 1 82 ? -1.681 -0.622 5.164 1.00 96.94 82 ILE A CA 1
ATOM 654 C C . ILE A 1 82 ? -0.974 -1.885 4.660 1.00 96.94 82 ILE A C 1
ATOM 656 O O . ILE A 1 82 ? -0.174 -1.810 3.725 1.00 96.94 82 ILE A O 1
ATOM 660 N N . GLU A 1 83 ? -1.270 -3.048 5.241 1.00 96.81 83 GLU A N 1
ATOM 661 C CA . GLU A 1 83 ? -0.706 -4.327 4.801 1.00 96.81 83 GLU A CA 1
ATOM 662 C C . GLU A 1 83 ? -1.085 -4.651 3.353 1.00 96.81 83 GLU A C 1
ATOM 664 O O . GLU A 1 83 ? -0.230 -5.065 2.560 1.00 96.81 83 GLU A O 1
ATOM 669 N N . ASN A 1 84 ? -2.342 -4.401 2.978 1.00 96.81 84 ASN A N 1
ATOM 670 C CA . ASN A 1 84 ? -2.808 -4.583 1.610 1.00 96.81 84 ASN A CA 1
ATOM 671 C C . ASN A 1 84 ? -2.085 -3.646 0.626 1.00 96.81 84 ASN A C 1
ATOM 673 O O . ASN A 1 84 ? -1.568 -4.102 -0.396 1.00 96.81 84 ASN A O 1
ATOM 677 N N . GLU A 1 85 ? -1.966 -2.356 0.950 1.00 96.62 85 GLU A N 1
ATOM 678 C CA . GLU A 1 85 ? -1.222 -1.394 0.122 1.00 96.62 85 GLU A CA 1
ATOM 679 C C . GLU A 1 85 ? 0.258 -1.783 -0.026 1.00 96.62 85 GLU A C 1
ATOM 681 O O . GLU A 1 85 ? 0.849 -1.685 -1.108 1.00 96.62 85 GLU A O 1
ATOM 686 N N . LEU A 1 86 ? 0.869 -2.305 1.040 1.00 96.56 86 LEU A N 1
ATOM 687 C CA . LEU A 1 86 ? 2.241 -2.803 1.004 1.00 96.56 86 LEU A CA 1
ATOM 688 C C . LEU A 1 86 ? 2.386 -4.020 0.074 1.00 96.56 86 LEU A C 1
ATOM 690 O O . LEU A 1 86 ? 3.383 -4.123 -0.651 1.00 96.56 86 LEU A O 1
ATOM 694 N N . ALA A 1 87 ? 1.402 -4.921 0.053 1.00 95.75 87 ALA A N 1
ATOM 695 C CA . ALA A 1 87 ? 1.367 -6.050 -0.872 1.00 95.75 87 ALA A CA 1
ATOM 696 C C . ALA A 1 87 ? 1.226 -5.589 -2.333 1.00 95.75 87 ALA A C 1
ATOM 698 O O . ALA A 1 87 ? 1.990 -6.037 -3.196 1.00 95.75 87 ALA A O 1
ATOM 699 N N . VAL A 1 88 ? 0.328 -4.635 -2.606 1.00 96.12 88 VAL A N 1
ATOM 700 C CA . VAL A 1 88 ? 0.154 -4.031 -3.939 1.00 96.12 88 VAL A CA 1
ATOM 701 C C . VAL A 1 88 ? 1.459 -3.394 -4.417 1.00 96.12 88 VAL A C 1
ATOM 703 O O . VAL A 1 88 ? 1.927 -3.682 -5.523 1.00 96.12 88 VAL A O 1
ATOM 706 N N . LYS A 1 89 ? 2.107 -2.592 -3.564 1.00 96.50 89 LYS A N 1
ATOM 707 C CA . LYS A 1 89 ? 3.398 -1.963 -3.871 1.00 96.50 89 LYS A CA 1
ATOM 708 C C . LYS A 1 89 ? 4.469 -2.996 -4.220 1.00 96.50 89 LYS A C 1
ATOM 710 O O . LYS A 1 89 ? 5.177 -2.820 -5.211 1.00 96.50 89 LYS A O 1
ATOM 715 N N . LYS A 1 90 ? 4.587 -4.085 -3.450 1.00 96.44 90 LYS A N 1
ATOM 716 C CA . LYS A 1 90 ? 5.534 -5.177 -3.750 1.00 96.44 90 LYS A CA 1
ATOM 717 C C . LYS A 1 90 ? 5.264 -5.799 -5.124 1.00 96.44 90 LYS A C 1
ATOM 719 O O . LYS A 1 90 ? 6.207 -6.017 -5.884 1.00 96.44 90 LYS A O 1
ATOM 724 N N . GLY A 1 91 ? 3.996 -6.026 -5.467 1.00 96.69 91 GLY A N 1
ATOM 725 C CA . GLY A 1 91 ? 3.599 -6.527 -6.784 1.00 96.69 91 GLY A CA 1
ATOM 726 C C . GLY A 1 91 ? 3.997 -5.585 -7.927 1.00 96.69 91 GLY A C 1
ATOM 727 O O . GLY A 1 91 ? 4.546 -6.032 -8.936 1.00 96.69 91 GLY A O 1
ATOM 728 N N . LEU A 1 92 ? 3.787 -4.276 -7.760 1.00 97.25 92 LEU A N 1
ATOM 729 C CA . LEU A 1 92 ? 4.184 -3.267 -8.748 1.00 97.25 92 LEU A CA 1
ATOM 730 C C . LEU A 1 92 ? 5.702 -3.213 -8.947 1.00 97.25 92 LEU A C 1
ATOM 732 O O . LEU A 1 92 ? 6.160 -3.218 -10.088 1.00 97.25 92 LEU A O 1
ATOM 736 N N . VAL A 1 93 ? 6.482 -3.235 -7.862 1.00 97.25 93 VAL A N 1
ATOM 737 C CA . VAL A 1 93 ? 7.953 -3.282 -7.934 1.00 97.25 93 VAL A CA 1
ATOM 738 C C . VAL A 1 93 ? 8.422 -4.529 -8.688 1.00 97.25 93 VAL A C 1
ATOM 740 O O . VAL A 1 93 ? 9.280 -4.433 -9.562 1.00 97.25 93 VAL A O 1
ATOM 743 N N . GLY A 1 94 ? 7.817 -5.692 -8.426 1.00 96.81 94 GLY A N 1
ATOM 744 C CA . GLY A 1 94 ? 8.122 -6.920 -9.165 1.00 96.81 94 GLY A CA 1
ATOM 745 C C . GLY A 1 94 ? 7.874 -6.793 -10.673 1.00 96.81 94 GLY A C 1
ATOM 746 O O . GLY A 1 94 ? 8.700 -7.232 -11.474 1.00 96.81 94 GLY A O 1
ATOM 747 N N . ARG A 1 95 ? 6.771 -6.144 -11.071 1.00 96.50 95 ARG A N 1
ATOM 748 C CA . ARG A 1 95 ? 6.449 -5.884 -12.486 1.00 96.50 95 ARG A CA 1
ATOM 749 C C . ARG A 1 95 ? 7.448 -4.933 -13.141 1.00 96.50 95 ARG A C 1
ATOM 751 O O . ARG A 1 95 ? 7.868 -5.209 -14.261 1.00 96.50 95 ARG A O 1
ATOM 758 N N . ILE A 1 96 ? 7.840 -3.858 -12.454 1.00 97.25 96 ILE A N 1
ATOM 759 C CA . ILE A 1 96 ? 8.843 -2.900 -12.948 1.00 97.25 96 ILE A CA 1
ATOM 760 C C . ILE A 1 96 ? 10.171 -3.616 -13.198 1.00 97.25 96 ILE A C 1
ATOM 762 O O . ILE A 1 96 ? 10.678 -3.571 -14.314 1.00 97.25 96 ILE A O 1
ATOM 766 N N . ASN A 1 97 ? 10.663 -4.377 -12.218 1.00 96.44 97 ASN A N 1
ATOM 767 C CA . ASN A 1 97 ? 11.918 -5.119 -12.351 1.00 96.44 97 ASN A CA 1
ATOM 768 C C . ASN A 1 97 ? 11.889 -6.117 -13.524 1.00 96.44 97 ASN A C 1
ATOM 770 O O . ASN A 1 97 ? 12.901 -6.338 -14.190 1.00 96.44 97 ASN A O 1
ATOM 774 N N . ASN A 1 98 ? 10.736 -6.747 -13.787 1.00 96.56 98 ASN A N 1
ATOM 775 C CA . ASN A 1 98 ? 10.600 -7.638 -14.936 1.00 96.56 98 ASN A CA 1
ATOM 776 C C . ASN A 1 98 ? 10.652 -6.873 -16.266 1.00 96.56 98 ASN A C 1
ATOM 778 O O . ASN A 1 98 ? 11.356 -7.294 -17.180 1.00 96.56 98 ASN A O 1
ATOM 782 N N . LEU A 1 99 ? 9.958 -5.736 -16.360 1.00 96.00 99 LEU A N 1
ATOM 783 C CA . LEU A 1 99 ? 9.988 -4.884 -17.551 1.00 96.00 99 LEU A CA 1
ATOM 784 C C . LEU A 1 99 ? 11.394 -4.339 -17.824 1.00 96.00 99 LEU A C 1
ATOM 786 O O . LEU A 1 99 ? 11.843 -4.367 -18.965 1.00 96.00 99 LEU A O 1
ATOM 790 N N . GLU A 1 100 ? 12.122 -3.907 -16.795 1.00 96.12 100 GLU A N 1
ATOM 791 C CA . GLU A 1 100 ? 13.516 -3.461 -16.929 1.00 96.12 100 GLU A CA 1
ATOM 792 C C . GLU A 1 100 ? 14.423 -4.573 -17.472 1.00 96.12 100 GLU A C 1
ATOM 794 O O . GLU A 1 100 ? 15.249 -4.341 -18.363 1.00 96.12 100 GLU A O 1
ATOM 799 N N . ARG A 1 101 ? 14.237 -5.810 -16.997 1.00 95.56 101 ARG A N 1
ATOM 800 C CA . ARG A 1 101 ? 14.956 -6.975 -17.522 1.00 95.56 101 ARG A CA 1
ATOM 801 C C . ARG A 1 101 ? 14.606 -7.244 -18.984 1.00 95.56 101 ARG A C 1
ATOM 803 O O . ARG A 1 101 ? 15.507 -7.487 -19.783 1.00 95.56 101 ARG A O 1
ATOM 810 N N . GLU A 1 102 ? 13.327 -7.194 -19.348 1.00 95.12 102 GLU A N 1
ATOM 811 C CA . GLU A 1 102 ? 12.881 -7.373 -20.734 1.00 95.12 102 GLU A CA 1
ATOM 812 C C . GLU A 1 102 ? 13.453 -6.305 -21.668 1.00 95.12 102 GLU A C 1
ATOM 814 O O . GLU A 1 102 ? 13.933 -6.638 -22.752 1.00 95.12 102 GLU A O 1
ATOM 819 N N . ILE A 1 103 ? 13.459 -5.041 -21.237 1.00 94.56 103 ILE A N 1
ATOM 820 C CA . ILE A 1 103 ? 14.084 -3.941 -21.978 1.00 94.56 103 ILE A CA 1
ATOM 821 C C . ILE A 1 103 ? 15.567 -4.238 -22.175 1.00 94.56 103 ILE A C 1
ATOM 823 O O . ILE A 1 103 ? 16.048 -4.189 -23.302 1.00 94.56 103 ILE A O 1
ATOM 827 N N . THR A 1 104 ? 16.276 -4.624 -21.116 1.00 95.06 104 THR A N 1
ATOM 828 C CA . THR A 1 104 ? 17.712 -4.933 -21.184 1.00 95.06 104 THR A CA 1
ATOM 829 C C . THR A 1 104 ? 17.995 -6.063 -22.179 1.00 95.06 104 THR A C 1
ATOM 831 O O . THR A 1 104 ? 18.864 -5.930 -23.039 1.00 95.06 104 THR A O 1
ATOM 834 N N . MET A 1 105 ? 17.217 -7.151 -22.126 1.00 94.94 105 MET A N 1
ATOM 835 C CA . MET A 1 105 ? 17.355 -8.288 -23.045 1.00 94.94 105 MET A CA 1
ATOM 836 C C . MET A 1 105 ? 17.072 -7.928 -24.506 1.00 94.94 105 MET A C 1
ATOM 838 O O . MET A 1 105 ? 17.610 -8.580 -25.396 1.00 94.94 105 MET A O 1
ATOM 842 N N . ARG A 1 106 ? 16.224 -6.928 -24.770 1.00 94.50 106 ARG A N 1
ATOM 843 C CA . ARG A 1 106 ? 15.878 -6.501 -26.135 1.00 94.50 106 ARG A CA 1
ATOM 844 C C . ARG A 1 106 ? 16.803 -5.421 -26.679 1.00 94.50 106 ARG A C 1
ATOM 846 O O . ARG A 1 106 ? 17.155 -5.467 -27.851 1.00 94.50 106 ARG A O 1
ATOM 853 N N . VAL A 1 107 ? 17.179 -4.451 -25.852 1.00 94.25 107 VAL A N 1
ATOM 854 C CA . VAL A 1 107 ? 17.977 -3.290 -26.266 1.00 94.25 107 VAL A CA 1
ATOM 855 C C . VAL A 1 107 ? 19.437 -3.677 -26.458 1.00 94.25 107 VAL A C 1
ATOM 857 O O . VAL A 1 107 ? 20.027 -3.305 -27.466 1.00 94.25 107 VAL A O 1
ATOM 860 N N . HIS A 1 108 ? 20.004 -4.481 -25.558 1.00 91.69 108 HIS A N 1
ATOM 861 C CA . HIS A 1 108 ? 21.427 -4.807 -25.619 1.00 91.69 108 HIS A CA 1
ATOM 862 C C . HIS A 1 108 ? 21.850 -5.513 -26.929 1.00 91.69 108 HIS A C 1
ATOM 864 O O . HIS A 1 108 ? 22.846 -5.107 -27.532 1.00 91.69 108 HIS A O 1
ATOM 870 N N . PRO A 1 109 ? 21.091 -6.495 -27.462 1.00 94.06 109 PRO A N 1
ATOM 871 C CA . PRO A 1 109 ? 21.389 -7.065 -28.776 1.00 94.06 109 PRO A CA 1
ATOM 872 C C . PRO A 1 109 ? 21.333 -6.043 -29.917 1.00 94.06 109 PRO A C 1
ATOM 874 O O . PRO A 1 109 ? 22.161 -6.105 -30.824 1.00 94.06 109 PRO A O 1
ATOM 877 N N . LEU A 1 110 ? 20.389 -5.097 -29.864 1.00 94.75 110 LEU A N 1
ATOM 878 C CA . LEU A 1 110 ? 20.253 -4.049 -30.877 1.00 94.75 110 LEU A CA 1
ATOM 879 C C . LEU A 1 110 ? 21.431 -3.072 -30.833 1.00 94.75 110 LEU A C 1
ATOM 881 O O . LEU A 1 110 ? 21.927 -2.673 -31.882 1.00 94.75 110 LEU A O 1
ATOM 885 N N . GLU A 1 111 ? 21.921 -2.714 -29.645 1.00 93.31 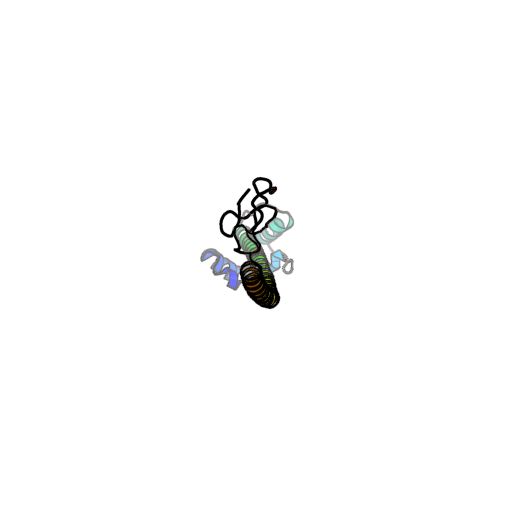111 GLU A N 1
ATOM 886 C CA . GLU A 1 111 ? 23.123 -1.882 -29.496 1.00 93.31 111 GLU A CA 1
ATOM 887 C C . GLU A 1 111 ? 24.354 -2.555 -30.117 1.00 93.31 111 GLU A C 1
ATOM 889 O O . GLU A 1 111 ? 25.114 -1.920 -30.856 1.00 93.31 111 GLU A O 1
ATOM 894 N N . GLU A 1 112 ? 24.524 -3.858 -29.883 1.00 94.50 112 GLU A N 1
ATOM 895 C CA . GLU A 1 112 ? 25.601 -4.639 -30.495 1.00 94.50 112 GLU A CA 1
ATOM 896 C C . GLU A 1 112 ? 25.436 -4.772 -32.018 1.00 94.50 112 GLU A C 1
ATOM 898 O O . GLU A 1 112 ? 26.420 -4.714 -32.761 1.00 94.50 112 GLU A O 1
ATOM 903 N N . GLU A 1 113 ? 24.208 -4.899 -32.521 1.00 95.06 113 GLU A N 1
ATOM 904 C CA . GLU A 1 113 ? 23.931 -4.916 -33.960 1.00 95.06 113 GLU A CA 1
ATOM 905 C C . GLU A 1 113 ? 24.240 -3.566 -34.621 1.00 95.06 113 GLU A C 1
ATOM 907 O O . GLU A 1 113 ? 24.949 -3.518 -35.629 1.00 95.06 113 GLU A O 1
ATOM 912 N N . VAL A 1 114 ? 23.816 -2.455 -34.013 1.00 92.38 114 VAL A N 1
ATOM 913 C CA . VAL A 1 114 ? 24.146 -1.097 -34.470 1.00 92.38 114 VAL A CA 1
ATOM 914 C C . VAL A 1 114 ? 25.660 -0.894 -34.510 1.00 92.38 114 VAL A C 1
ATOM 916 O O . VAL A 1 114 ? 26.192 -0.365 -35.488 1.00 92.38 114 VAL A O 1
ATOM 919 N N . LYS A 1 115 ? 26.385 -1.363 -33.490 1.00 92.12 115 LYS A N 1
ATOM 920 C CA . LYS A 1 115 ? 27.851 -1.303 -33.446 1.00 92.12 115 LYS A CA 1
ATOM 921 C C . LYS A 1 115 ? 28.496 -2.107 -34.580 1.00 92.12 115 LYS A C 1
ATOM 923 O O . LYS A 1 115 ? 29.424 -1.615 -35.225 1.00 92.12 115 LYS A O 1
ATOM 928 N N . LYS A 1 116 ? 27.993 -3.310 -34.878 1.00 94.62 116 LYS A N 1
ATOM 929 C CA . LYS A 1 116 ? 28.461 -4.126 -36.016 1.00 94.62 116 LYS A CA 1
ATOM 930 C C . LYS A 1 116 ? 28.210 -3.440 -37.357 1.00 94.62 116 LYS A C 1
ATOM 932 O O . LYS A 1 116 ? 29.114 -3.390 -38.196 1.00 94.62 116 LYS A O 1
ATOM 937 N N . LEU A 1 117 ? 27.014 -2.889 -37.555 1.00 92.12 117 LEU A N 1
ATOM 938 C CA . LEU A 1 117 ? 26.658 -2.156 -38.770 1.00 92.12 117 LEU A CA 1
ATOM 939 C C . LEU A 1 117 ? 27.548 -0.927 -38.953 1.00 92.12 117 LEU A C 1
ATOM 941 O O . LEU A 1 117 ? 28.058 -0.693 -40.046 1.00 92.12 117 LEU A O 1
ATOM 945 N N . LYS A 1 118 ? 27.817 -0.196 -37.869 1.00 87.31 118 LYS A N 1
ATOM 946 C CA . LYS A 1 118 ? 28.714 0.959 -37.872 1.00 87.31 118 LYS A CA 1
ATOM 947 C C . LYS A 1 118 ? 30.142 0.590 -38.279 1.00 87.31 118 LYS A C 1
ATOM 949 O O . LYS A 1 118 ? 30.710 1.234 -39.158 1.00 87.31 118 LYS A O 1
ATOM 954 N N . ASN A 1 119 ? 30.698 -0.479 -37.710 1.00 89.19 119 ASN A N 1
ATOM 955 C CA . ASN A 1 119 ? 32.024 -0.976 -38.093 1.00 89.19 119 ASN A CA 1
ATOM 956 C C . ASN A 1 119 ? 32.064 -1.416 -39.565 1.00 89.19 119 ASN A C 1
ATOM 958 O O . ASN A 1 119 ? 33.033 -1.152 -40.275 1.00 89.19 119 ASN A O 1
ATOM 962 N N . THR A 1 120 ? 30.994 -2.058 -40.040 1.00 91.38 120 THR A N 1
ATOM 963 C CA . THR A 1 120 ? 30.869 -2.471 -41.446 1.00 91.38 120 THR A CA 1
ATOM 964 C C . THR A 1 120 ? 30.848 -1.258 -42.372 1.00 91.38 120 THR A C 1
ATOM 966 O O . THR A 1 120 ? 31.580 -1.230 -43.360 1.00 91.38 120 THR A O 1
ATOM 969 N N . LEU A 1 121 ? 30.067 -0.230 -42.030 1.00 87.06 121 LEU A N 1
ATOM 970 C CA . LEU A 1 121 ? 29.989 1.019 -42.783 1.00 87.06 121 LEU A CA 1
ATOM 971 C C . LEU A 1 121 ? 31.350 1.723 -42.855 1.00 87.06 121 LEU A C 1
ATOM 973 O O . LEU A 1 121 ? 31.759 2.143 -43.934 1.00 87.06 121 LEU A O 1
ATOM 977 N N . GLN A 1 122 ? 32.081 1.795 -41.739 1.00 83.81 122 GLN A N 1
ATOM 978 C CA . GLN A 1 122 ? 33.445 2.334 -41.713 1.00 83.81 122 GLN A CA 1
ATOM 979 C C . GLN A 1 122 ? 34.392 1.542 -42.627 1.00 83.81 122 GLN A C 1
ATOM 981 O O . GLN A 1 122 ? 35.177 2.134 -43.365 1.00 83.81 122 GLN A O 1
ATOM 986 N N . GLY A 1 123 ? 34.286 0.210 -42.636 1.00 85.94 123 GLY A N 1
ATOM 987 C CA . GLY A 1 123 ? 35.046 -0.642 -43.552 1.00 85.94 123 GLY A CA 1
ATOM 988 C C . GLY A 1 123 ? 34.698 -0.408 -45.027 1.00 85.94 123 GLY A C 1
ATOM 989 O O . GLY A 1 123 ? 35.589 -0.411 -45.877 1.00 85.94 123 GLY A O 1
ATOM 990 N N . CYS A 1 124 ? 33.421 -0.178 -45.345 1.00 85.75 124 CYS A N 1
ATOM 991 C CA . CYS A 1 124 ? 32.987 0.198 -46.691 1.00 85.75 124 CYS A CA 1
ATOM 992 C C . CYS A 1 124 ? 33.569 1.550 -47.109 1.00 85.75 124 CYS A C 1
ATOM 994 O O . CYS A 1 124 ? 34.123 1.644 -48.203 1.00 85.75 124 CYS A O 1
ATOM 996 N N . TRP A 1 125 ? 33.517 2.556 -46.232 1.00 84.00 125 TRP A N 1
ATOM 997 C CA . TRP A 1 125 ? 34.145 3.851 -46.491 1.00 84.00 125 TRP A CA 1
ATOM 998 C C . TRP A 1 125 ? 35.641 3.708 -46.746 1.00 84.00 125 TRP A C 1
ATOM 1000 O O . TRP A 1 125 ? 36.109 4.136 -47.787 1.00 84.00 125 TRP A O 1
ATOM 1010 N N . ALA A 1 126 ? 36.379 2.978 -45.908 1.00 82.88 126 ALA A N 1
ATOM 1011 C CA . ALA A 1 126 ? 37.811 2.764 -46.127 1.00 82.88 126 ALA A CA 1
ATOM 1012 C C . ALA A 1 126 ? 38.143 2.134 -47.500 1.00 82.88 126 ALA A C 1
ATOM 1014 O O . ALA A 1 126 ? 39.183 2.434 -48.088 1.00 82.88 126 ALA A O 1
ATOM 1015 N N . LYS A 1 127 ? 37.271 1.264 -48.032 1.00 86.19 127 LYS A N 1
ATOM 1016 C CA . LYS A 1 127 ? 37.422 0.709 -49.389 1.00 86.19 127 LYS A CA 1
ATOM 1017 C C . LYS A 1 127 ? 37.131 1.744 -50.472 1.00 86.19 127 LYS A C 1
ATOM 1019 O O . LYS A 1 127 ? 37.865 1.787 -51.453 1.00 86.19 127 LYS A O 1
ATOM 1024 N N . ILE A 1 128 ? 36.085 2.551 -50.296 1.00 82.88 128 ILE A N 1
ATOM 1025 C CA . ILE A 1 128 ? 35.760 3.657 -51.206 1.00 82.88 128 ILE A CA 1
ATOM 1026 C C . ILE A 1 128 ? 36.949 4.616 -51.278 1.00 82.88 128 ILE A C 1
ATOM 1028 O O . ILE A 1 128 ? 37.446 4.857 -52.369 1.00 82.88 128 ILE A O 1
ATOM 1032 N N . ASP A 1 129 ? 37.486 5.039 -50.135 1.00 77.81 129 ASP A N 1
ATOM 1033 C CA . ASP A 1 129 ? 38.650 5.927 -50.039 1.00 77.81 129 ASP A CA 1
ATOM 1034 C C . ASP A 1 129 ? 39.866 5.367 -50.788 1.00 77.81 129 ASP A C 1
ATOM 1036 O O . ASP A 1 129 ? 40.595 6.090 -51.472 1.00 77.81 129 ASP A O 1
ATOM 1040 N N . LYS A 1 130 ? 40.086 4.051 -50.678 1.00 82.19 130 LYS A N 1
ATOM 1041 C CA . LYS A 1 130 ? 41.150 3.359 -51.406 1.00 82.19 130 LYS A CA 1
ATOM 1042 C C . LYS A 1 130 ? 40.924 3.420 -52.920 1.00 82.19 130 LYS A C 1
ATOM 1044 O O . LYS A 1 130 ? 41.860 3.749 -53.644 1.00 82.19 130 LYS A O 1
ATOM 1049 N N . TYR A 1 131 ? 39.711 3.132 -53.390 1.00 83.12 131 TYR A N 1
ATOM 1050 C CA . TYR A 1 131 ? 39.383 3.181 -54.816 1.00 83.12 131 TYR A CA 1
ATOM 1051 C C . TYR A 1 131 ? 39.405 4.607 -55.379 1.00 83.12 131 TYR A C 1
ATOM 1053 O O . TYR A 1 131 ? 39.936 4.807 -56.466 1.00 83.12 131 TYR A O 1
ATOM 1061 N N . GLU A 1 132 ? 38.898 5.601 -54.641 1.00 81.38 132 GLU A N 1
ATOM 1062 C CA . GLU A 1 132 ? 38.983 7.027 -55.000 1.00 81.38 132 GLU A CA 1
ATOM 1063 C C . GLU A 1 132 ? 40.445 7.428 -55.249 1.00 81.38 132 GLU A C 1
ATOM 1065 O O . GLU A 1 132 ? 40.769 8.026 -56.277 1.00 81.38 132 GLU A O 1
ATOM 1070 N N . LYS A 1 133 ? 41.348 7.010 -54.352 1.00 80.31 133 LYS A N 1
ATOM 1071 C CA . LYS A 1 133 ? 42.788 7.253 -54.477 1.00 80.31 133 LYS A CA 1
ATOM 1072 C C . LYS A 1 133 ? 43.419 6.532 -55.673 1.00 80.31 133 LYS A C 1
ATOM 1074 O O . LYS A 1 133 ? 44.234 7.128 -56.369 1.00 80.31 133 LYS A O 1
ATOM 1079 N N . GLU A 1 134 ? 43.078 5.263 -55.903 1.00 85.12 134 GLU A N 1
ATOM 1080 C CA . GLU A 1 134 ? 43.602 4.468 -57.028 1.00 85.12 134 GLU A CA 1
ATOM 1081 C C . GLU A 1 134 ? 43.142 5.002 -58.392 1.00 85.12 134 GLU A C 1
ATOM 1083 O O . GLU A 1 134 ? 43.899 4.950 -59.359 1.00 85.12 134 GLU A O 1
ATOM 1088 N N . LEU A 1 135 ? 41.927 5.549 -58.466 1.00 83.56 135 LEU A N 1
ATOM 1089 C CA . LEU A 1 135 ? 41.345 6.111 -59.687 1.00 83.56 135 LEU A CA 1
ATOM 1090 C C . LEU A 1 135 ? 41.746 7.573 -59.945 1.00 83.56 135 LEU A C 1
ATOM 1092 O O . LEU A 1 135 ? 41.349 8.132 -60.965 1.00 83.56 135 LEU A O 1
ATOM 1096 N N . GLY A 1 136 ? 42.508 8.205 -59.044 1.00 77.12 136 GLY A N 1
ATOM 1097 C CA . GLY A 1 136 ? 42.855 9.626 -59.152 1.00 77.12 136 GLY A CA 1
ATOM 1098 C C . GLY A 1 136 ? 41.635 10.549 -59.066 1.00 77.12 136 GLY A C 1
ATOM 1099 O O . GLY A 1 136 ? 41.645 11.640 -59.634 1.00 77.12 136 GLY A O 1
ATOM 1100 N N . VAL A 1 137 ? 40.570 10.104 -58.391 1.00 66.81 137 VAL A N 1
ATOM 1101 C CA . VAL A 1 137 ? 39.356 10.896 -58.181 1.00 66.81 137 VAL A CA 1
ATOM 1102 C C . VAL A 1 137 ? 39.651 11.904 -57.075 1.00 66.81 137 VAL A C 1
ATOM 1104 O O . VAL A 1 137 ? 39.538 11.607 -55.888 1.00 66.81 137 VAL A O 1
ATOM 1107 N N . GLU A 1 138 ? 40.058 13.112 -57.454 1.00 57.97 138 GLU A N 1
ATOM 1108 C CA . GLU A 1 138 ? 40.003 14.248 -56.539 1.00 57.97 138 GLU A CA 1
ATOM 1109 C C . GLU A 1 138 ? 38.533 14.632 -56.343 1.00 57.97 138 GLU A C 1
ATOM 1111 O O . GLU A 1 138 ? 37.812 14.874 -57.313 1.00 57.97 138 GLU A O 1
ATOM 1116 N N . ASN A 1 139 ? 38.079 14.645 -55.083 1.00 54.09 139 ASN A N 1
ATOM 1117 C CA . ASN A 1 139 ? 36.717 15.032 -54.715 1.00 54.09 139 ASN A CA 1
ATOM 1118 C C . ASN A 1 139 ? 36.312 16.310 -55.470 1.00 54.09 139 ASN A C 1
ATOM 1120 O O . ASN A 1 139 ? 36.990 17.331 -55.307 1.00 54.09 139 ASN A O 1
ATOM 1124 N N . PRO A 1 140 ? 35.227 16.302 -56.267 1.00 47.28 140 PRO A N 1
ATOM 1125 C CA . PRO A 1 140 ? 34.807 17.491 -56.984 1.00 47.28 140 PRO A CA 1
ATOM 1126 C C . PRO A 1 140 ? 34.434 18.570 -55.966 1.00 47.28 140 PRO A C 1
ATOM 1128 O O . PRO A 1 140 ? 33.425 18.482 -55.271 1.00 47.28 140 PRO A O 1
ATOM 1131 N N . ALA A 1 141 ? 35.264 19.608 -55.873 1.00 46.34 141 ALA A N 1
ATOM 1132 C CA . ALA A 1 141 ? 35.000 20.789 -55.058 1.00 46.34 141 ALA A CA 1
ATOM 1133 C C . ALA A 1 141 ? 34.015 21.769 -55.730 1.00 46.34 141 ALA A C 1
ATOM 1135 O O . ALA A 1 141 ? 33.828 22.884 -55.252 1.00 46.34 141 ALA A O 1
ATOM 1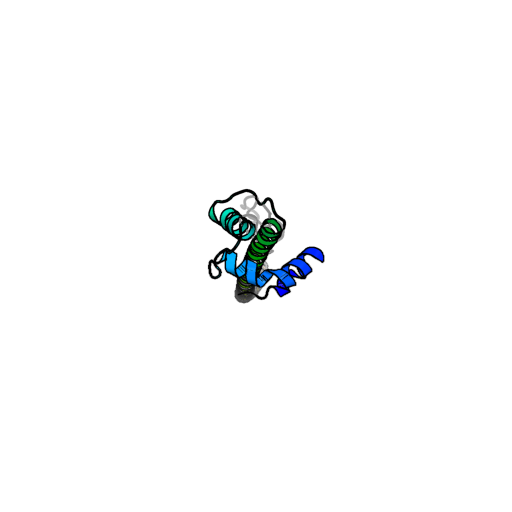136 N N . SER A 1 142 ? 33.384 21.395 -56.842 1.00 42.19 142 SER A N 1
ATOM 1137 C CA . SER A 1 142 ? 32.608 22.308 -57.680 1.00 42.19 142 SER A CA 1
ATOM 1138 C C . SER A 1 142 ? 31.134 21.903 -57.748 1.00 42.19 142 SER A C 1
ATOM 1140 O O . SER A 1 142 ? 30.690 21.270 -58.701 1.00 42.19 142 SER A O 1
ATOM 1142 N N . GLY A 1 143 ? 30.354 22.303 -56.736 1.00 48.84 143 GLY A N 1
ATOM 1143 C CA . GLY A 1 143 ? 28.886 22.319 -56.831 1.00 48.84 143 GLY A CA 1
ATOM 1144 C C . GLY A 1 143 ? 28.103 22.127 -55.529 1.00 48.84 143 GLY A C 1
ATOM 1145 O O . GLY A 1 143 ? 26.901 22.384 -55.519 1.00 48.84 143 GLY A O 1
ATOM 1146 N N . SER A 1 144 ? 28.742 21.695 -54.440 1.00 52.22 144 SER A N 1
ATOM 1147 C CA . SER A 1 144 ? 28.052 21.424 -53.171 1.00 52.22 144 SER A CA 1
ATOM 1148 C C . SER A 1 144 ? 27.614 22.718 -52.481 1.00 52.22 144 SER A C 1
ATOM 1150 O O . SER A 1 144 ? 28.406 23.657 -52.363 1.00 52.22 144 SER A O 1
ATOM 1152 N N . LYS A 1 145 ? 26.368 22.780 -51.993 1.00 55.41 145 LYS A N 1
ATOM 1153 C CA . LYS A 1 145 ? 25.930 23.900 -51.150 1.00 55.41 145 LYS A CA 1
ATOM 1154 C C . LYS A 1 145 ? 26.648 23.821 -49.792 1.00 55.41 145 LYS A C 1
ATOM 1156 O O . LYS A 1 145 ? 27.004 22.721 -49.357 1.00 55.41 145 LYS A O 1
ATOM 1161 N N . PRO A 1 146 ? 26.872 24.956 -49.104 1.00 52.03 146 PRO A N 1
ATOM 1162 C CA . PRO A 1 146 ? 27.302 24.934 -47.706 1.00 52.03 146 PRO A CA 1
ATOM 1163 C C . PRO A 1 146 ? 26.329 24.051 -46.903 1.00 52.03 146 PRO A C 1
ATOM 1165 O O . PRO A 1 146 ? 25.123 24.281 -46.977 1.00 52.03 146 PRO A O 1
ATOM 1168 N N . GLY A 1 147 ? 26.849 23.001 -46.255 1.00 57.16 147 GLY A N 1
ATOM 1169 C CA . GLY A 1 147 ? 26.076 22.024 -45.469 1.00 57.16 147 GLY A CA 1
ATOM 1170 C C . GLY A 1 147 ? 25.994 20.600 -46.029 1.00 57.16 147 GLY A C 1
ATOM 1171 O O . GLY A 1 147 ? 25.792 19.659 -45.261 1.00 57.16 147 GLY A O 1
ATOM 1172 N N . ASP A 1 148 ? 26.242 20.398 -47.328 1.00 60.53 148 ASP A N 1
ATOM 1173 C CA . ASP A 1 148 ? 26.171 19.062 -47.959 1.00 60.53 148 ASP A CA 1
ATOM 1174 C C . ASP A 1 148 ? 27.467 18.244 -47.785 1.00 60.53 148 ASP A C 1
ATOM 1176 O O . ASP A 1 148 ? 27.495 17.016 -47.929 1.00 60.53 148 ASP A O 1
ATOM 1180 N N . THR A 1 149 ? 28.563 18.926 -47.448 1.00 65.38 149 THR A N 1
ATOM 1181 C CA . THR A 1 149 ? 29.900 18.338 -47.344 1.00 65.38 149 THR A CA 1
ATOM 1182 C C . THR A 1 149 ? 30.400 18.406 -45.909 1.00 65.38 149 THR A C 1
ATOM 1184 O O . THR A 1 149 ? 30.494 19.481 -45.317 1.00 65.38 149 THR A O 1
ATOM 1187 N N . CYS A 1 150 ? 30.787 17.260 -45.353 1.00 70.12 150 CYS A N 1
ATOM 1188 C CA . CYS A 1 150 ? 31.355 17.189 -44.016 1.00 70.12 150 CYS A CA 1
ATOM 1189 C C . CYS A 1 150 ? 32.672 17.981 -43.926 1.00 70.12 150 CYS A C 1
ATOM 1191 O O . CYS A 1 150 ? 33.597 17.707 -44.697 1.00 70.12 150 CYS A O 1
ATOM 1193 N N . PRO A 1 151 ? 32.829 18.906 -42.959 1.00 68.00 151 PRO A N 1
ATOM 1194 C CA . PRO A 1 151 ? 34.050 19.701 -42.833 1.00 68.00 151 PRO A CA 1
ATOM 1195 C C . PRO A 1 151 ? 35.265 18.870 -42.395 1.00 68.00 151 PRO A C 1
ATOM 1197 O O . PRO A 1 151 ? 36.394 19.278 -42.649 1.00 68.00 151 PRO A O 1
ATOM 1200 N N . ILE A 1 152 ? 35.041 17.708 -41.770 1.00 70.19 152 ILE A N 1
ATOM 1201 C CA . ILE A 1 152 ? 36.093 16.846 -41.213 1.00 70.19 152 ILE A CA 1
ATOM 1202 C C . ILE A 1 152 ? 36.689 15.941 -42.292 1.00 70.19 152 ILE A C 1
ATOM 1204 O O . ILE A 1 152 ? 37.902 15.900 -42.464 1.00 70.19 152 ILE A O 1
ATOM 1208 N N . CYS A 1 153 ? 35.847 15.209 -43.024 1.00 69.69 153 CYS A N 1
ATOM 1209 C CA . CYS A 1 153 ? 36.311 14.192 -43.972 1.00 69.69 153 CYS A CA 1
ATOM 1210 C C . CYS A 1 153 ? 35.992 14.516 -45.434 1.00 69.69 153 CYS A C 1
ATOM 1212 O O . CYS A 1 153 ? 36.225 13.675 -46.296 1.00 69.69 153 CYS A O 1
ATOM 1214 N N . LYS A 1 154 ? 35.405 15.690 -45.716 1.00 68.38 154 LYS A N 1
ATOM 1215 C CA . LYS A 1 154 ? 34.975 16.131 -47.056 1.00 68.38 154 LYS A CA 1
ATOM 1216 C C . LYS A 1 154 ? 34.007 15.168 -47.771 1.00 68.38 154 LYS A C 1
ATOM 1218 O O . LYS A 1 154 ? 33.755 15.332 -48.957 1.00 68.38 154 LYS A O 1
ATOM 1223 N N . GLY A 1 155 ? 33.445 14.195 -47.050 1.00 63.94 155 GLY A N 1
ATOM 1224 C CA . GLY A 1 155 ? 32.430 13.273 -47.559 1.00 63.94 155 GLY A CA 1
ATOM 1225 C C . GLY A 1 155 ? 31.046 13.918 -47.604 1.00 63.94 155 GLY A C 1
ATOM 1226 O O . GLY A 1 155 ? 30.789 14.900 -46.907 1.00 63.94 155 GLY A O 1
ATOM 1227 N N . THR A 1 156 ? 30.144 13.353 -48.400 1.00 63.28 156 THR A N 1
ATOM 1228 C CA . THR A 1 156 ? 28.746 13.795 -48.473 1.00 63.28 156 THR A CA 1
ATOM 1229 C C . THR A 1 156 ? 27.986 13.399 -47.210 1.00 63.28 156 THR A C 1
ATOM 1231 O O . THR A 1 156 ? 28.042 12.241 -46.788 1.00 63.28 156 THR A O 1
ATOM 1234 N N . GLY A 1 157 ? 27.240 14.331 -46.625 1.00 59.97 157 GLY A N 1
ATOM 1235 C CA . GLY A 1 157 ? 26.269 14.034 -45.574 1.00 59.97 157 GLY A CA 1
ATOM 1236 C C . GLY A 1 157 ? 25.031 14.913 -45.701 1.00 59.97 157 GLY A C 1
ATOM 1237 O O . GLY A 1 157 ? 24.975 15.789 -46.555 1.00 59.97 157 GLY A O 1
ATOM 1238 N N . GLY A 1 158 ? 24.018 14.647 -44.882 1.00 61.12 158 GLY A N 1
ATOM 1239 C CA . GLY A 1 158 ? 22.735 15.347 -44.939 1.00 61.12 158 GLY A CA 1
ATOM 1240 C C . GLY A 1 158 ? 22.197 15.628 -43.542 1.00 61.12 158 GLY A C 1
ATOM 1241 O O . GLY A 1 158 ? 22.435 14.851 -42.616 1.00 61.12 158 GLY A O 1
ATOM 1242 N N . MET A 1 159 ? 21.486 16.751 -43.384 1.00 61.53 159 MET A N 1
ATOM 1243 C CA . MET A 1 159 ? 20.922 17.210 -42.100 1.00 61.53 159 MET A CA 1
ATOM 1244 C C . MET A 1 159 ? 21.964 17.319 -40.968 1.00 61.53 159 MET A C 1
ATOM 1246 O O . MET A 1 159 ? 21.702 16.965 -39.820 1.00 61.53 159 MET A O 1
ATOM 1250 N N . GLY A 1 160 ? 23.173 17.770 -41.305 1.00 64.25 160 GLY A N 1
ATOM 1251 C CA . GLY A 1 160 ? 24.266 17.994 -40.364 1.00 64.25 160 GLY A CA 1
ATOM 1252 C C . GLY A 1 160 ? 24.885 16.765 -39.714 1.00 64.25 160 GLY A C 1
ATOM 1253 O O . GLY A 1 160 ? 25.596 16.907 -38.719 1.00 64.25 160 GLY A O 1
ATOM 1254 N N . ASN A 1 161 ? 24.663 15.577 -40.284 1.00 70.19 161 ASN A N 1
ATOM 1255 C CA . ASN A 1 161 ? 25.318 14.339 -39.873 1.00 70.19 161 ASN A CA 1
ATOM 1256 C C . ASN A 1 161 ? 26.128 13.724 -41.026 1.00 70.19 161 ASN A C 1
ATOM 1258 O O . ASN A 1 161 ? 25.635 13.574 -42.146 1.00 70.19 161 ASN A O 1
ATOM 1262 N N . CYS A 1 162 ? 27.363 13.312 -40.729 1.00 74.50 162 CYS A N 1
ATOM 1263 C CA . CYS A 1 162 ? 28.273 12.672 -41.673 1.00 74.50 162 CYS A CA 1
ATOM 1264 C C . CYS A 1 162 ? 28.331 11.172 -41.408 1.00 74.50 162 CYS A C 1
ATOM 1266 O O . CYS A 1 162 ? 28.824 10.737 -40.368 1.00 74.50 162 CYS A O 1
ATOM 1268 N N . SER A 1 163 ? 27.905 10.375 -42.385 1.00 70.88 163 SER A N 1
ATOM 1269 C CA . SER A 1 163 ? 27.959 8.911 -42.319 1.00 70.88 163 SER A CA 1
ATOM 1270 C C . SER A 1 163 ? 29.375 8.336 -42.466 1.00 70.88 163 SER A C 1
ATOM 1272 O O . SER A 1 163 ? 29.575 7.158 -42.177 1.00 70.88 163 SER A O 1
ATOM 1274 N N . ARG A 1 164 ? 30.352 9.140 -42.914 1.00 73.12 164 ARG A N 1
ATOM 1275 C CA . ARG A 1 164 ? 31.753 8.729 -43.133 1.00 73.12 164 ARG A CA 1
ATOM 1276 C C . ARG A 1 164 ? 32.639 8.918 -41.900 1.00 73.12 164 ARG A C 1
ATOM 1278 O O . ARG A 1 164 ? 33.532 8.109 -41.680 1.00 73.12 164 ARG A O 1
ATOM 1285 N N . CYS A 1 165 ? 32.387 9.936 -41.074 1.00 72.81 165 CYS A N 1
ATOM 1286 C CA . CYS A 1 165 ? 33.215 10.235 -39.894 1.00 72.81 165 CYS A CA 1
ATOM 1287 C C . CYS A 1 165 ? 32.427 10.487 -38.596 1.00 72.81 165 CYS A C 1
ATOM 1289 O O . CYS A 1 165 ? 32.997 11.010 -37.643 1.00 72.81 165 CYS A O 1
ATOM 1291 N N . ASP A 1 166 ? 31.122 10.194 -38.569 1.00 68.62 166 ASP A N 1
ATOM 1292 C CA . ASP A 1 166 ? 30.206 10.508 -37.456 1.00 68.62 166 ASP A CA 1
ATOM 1293 C C . ASP A 1 166 ? 30.190 11.986 -37.028 1.00 68.62 166 ASP A C 1
ATOM 1295 O O . ASP A 1 166 ? 29.796 12.315 -35.907 1.00 68.62 166 ASP A O 1
ATOM 1299 N N . GLY A 1 167 ? 30.615 12.901 -37.902 1.00 67.44 167 GLY A N 1
ATOM 1300 C CA . GLY A 1 167 ? 30.516 14.333 -37.633 1.00 67.44 167 GLY A CA 1
ATOM 1301 C C . GLY A 1 167 ? 29.050 14.714 -37.430 1.00 67.44 167 GLY A C 1
ATOM 1302 O O . GLY A 1 167 ? 28.224 14.377 -38.275 1.00 67.44 167 GLY A O 1
ATOM 1303 N N . LYS A 1 168 ? 28.727 15.395 -36.328 1.00 67.44 168 LYS A N 1
ATOM 1304 C CA . LYS A 1 168 ? 27.379 15.897 -36.023 1.00 67.44 168 LYS A CA 1
ATOM 1305 C C . LYS A 1 168 ? 27.380 17.420 -35.948 1.00 67.44 168 LYS A C 1
ATOM 1307 O O . LYS A 1 168 ? 28.378 18.011 -35.542 1.00 67.44 168 LYS A O 1
ATOM 1312 N N . GLY A 1 169 ? 26.246 18.033 -36.272 1.00 61.84 169 GLY A N 1
ATOM 1313 C CA . GLY A 1 169 ? 25.993 19.460 -36.070 1.00 61.84 169 GLY A CA 1
ATOM 1314 C C . GLY A 1 169 ? 26.697 20.399 -37.052 1.00 61.84 169 GLY A C 1
ATOM 1315 O O . GLY A 1 169 ? 26.859 21.569 -36.720 1.00 61.84 169 GLY A O 1
ATOM 1316 N N . TYR A 1 170 ? 27.118 19.925 -38.231 1.00 62.00 170 TYR A N 1
ATOM 1317 C CA . TYR A 1 170 ? 27.633 20.815 -39.277 1.00 62.00 170 TYR A CA 1
ATOM 1318 C C . TYR A 1 170 ? 26.498 21.191 -40.238 1.00 62.00 170 TYR A C 1
ATOM 1320 O O . TYR A 1 170 ? 26.029 20.363 -41.006 1.00 62.00 170 TYR A O 1
ATOM 1328 N N . LEU A 1 171 ? 26.008 22.425 -40.152 1.00 52.78 171 LEU A N 1
ATOM 1329 C CA . LEU A 1 171 ? 25.118 23.014 -41.157 1.00 52.78 171 LEU A CA 1
ATOM 1330 C C . LEU A 1 171 ? 25.932 23.881 -42.113 1.00 52.78 171 LEU A C 1
ATOM 1332 O O . LEU A 1 171 ? 26.897 24.525 -41.643 1.00 52.78 171 LEU A O 1
#